Protein AF-A0A1S8SDS5-F1 (afdb_monomer)

Organism: Clostridium beijerinckii (NCBI:txid1520)

pLDDT: mean 72.21, std 8.57, range [43.31, 90.06]

Structure (mmCIF, N/CA/C/O backbone):
data_AF-A0A1S8SDS5-F1
#
_entry.id   AF-A0A1S8SDS5-F1
#
loop_
_atom_site.group_PDB
_atom_site.id
_atom_site.type_symbol
_atom_site.label_atom_id
_atom_site.label_alt_id
_atom_site.label_comp_id
_atom_site.label_asym_id
_atom_si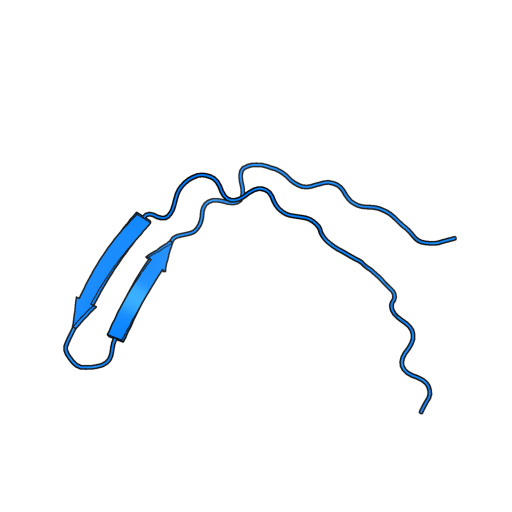te.label_entity_id
_atom_site.label_seq_id
_atom_site.pdbx_PDB_ins_code
_atom_site.Cartn_x
_atom_site.Cartn_y
_atom_site.Cartn_z
_atom_site.occupancy
_atom_site.B_iso_or_equiv
_atom_site.auth_seq_id
_atom_site.auth_comp_id
_atom_site.auth_asym_id
_atom_site.auth_atom_id
_atom_site.pdbx_PDB_model_num
ATOM 1 N N . MET A 1 1 ? 11.842 1.996 29.610 1.00 43.31 1 MET A N 1
ATOM 2 C CA . MET A 1 1 ? 10.709 2.570 28.849 1.00 43.31 1 MET A CA 1
ATOM 3 C C . MET A 1 1 ? 9.818 1.429 28.402 1.00 43.31 1 MET A C 1
ATOM 5 O O . MET A 1 1 ? 10.344 0.487 27.828 1.00 43.31 1 MET A O 1
ATOM 9 N N . ILE A 1 2 ? 8.517 1.483 28.688 1.00 54.25 2 ILE A N 1
ATOM 10 C CA . ILE A 1 2 ? 7.542 0.512 28.173 1.00 54.25 2 ILE A CA 1
ATOM 11 C C . ILE A 1 2 ? 6.915 1.130 26.922 1.00 54.25 2 ILE A C 1
ATOM 13 O O . ILE A 1 2 ? 6.303 2.192 27.002 1.00 54.25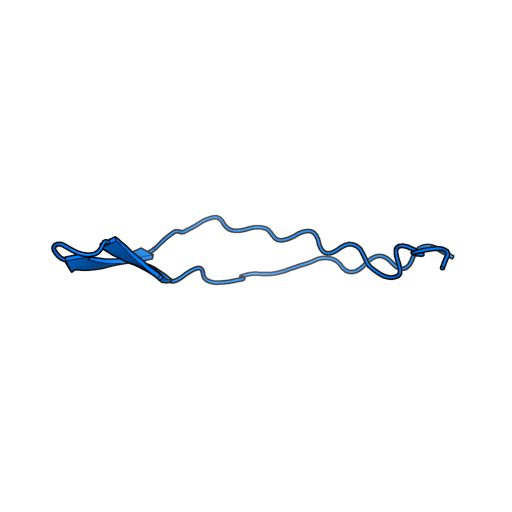 2 ILE A O 1
ATOM 17 N N . THR A 1 3 ? 7.087 0.490 25.770 1.00 62.75 3 THR A N 1
ATOM 18 C CA . THR A 1 3 ? 6.458 0.891 24.508 1.00 62.75 3 THR A CA 1
ATOM 19 C C . THR A 1 3 ? 5.042 0.322 24.472 1.00 62.75 3 THR A C 1
ATOM 21 O O . THR A 1 3 ? 4.860 -0.894 24.461 1.00 62.75 3 THR A O 1
ATOM 24 N N . LYS A 1 4 ? 4.026 1.190 24.488 1.00 76.62 4 LYS A N 1
ATOM 25 C CA . LYS A 1 4 ? 2.616 0.793 24.370 1.00 76.62 4 LYS A CA 1
ATOM 26 C C . LYS A 1 4 ? 2.159 1.023 22.932 1.00 76.62 4 LYS A C 1
ATOM 28 O O . LYS A 1 4 ? 2.323 2.121 22.408 1.00 76.62 4 LYS A O 1
ATOM 33 N N . LEU A 1 5 ? 1.592 -0.003 22.297 1.00 73.31 5 LEU A N 1
ATOM 34 C CA . LEU A 1 5 ? 0.930 0.138 21.000 1.00 73.31 5 LEU A CA 1
ATOM 35 C C . LEU A 1 5 ? -0.303 1.035 21.182 1.00 73.31 5 LEU A C 1
ATOM 37 O O . LEU A 1 5 ? -1.240 0.646 21.877 1.00 73.31 5 LEU A O 1
ATOM 41 N N . ILE A 1 6 ? -0.275 2.234 20.599 1.00 81.69 6 ILE A N 1
ATOM 42 C CA . ILE A 1 6 ? -1.361 3.224 20.717 1.00 81.69 6 ILE A CA 1
ATOM 43 C C . ILE A 1 6 ? -2.340 3.188 19.540 1.00 81.69 6 ILE A C 1
ATOM 45 O O . ILE A 1 6 ? -3.458 3.673 19.667 1.00 81.69 6 ILE A O 1
ATOM 49 N N . MET A 1 7 ? -1.933 2.622 18.401 1.00 72.19 7 MET A N 1
ATOM 50 C CA . MET A 1 7 ? -2.750 2.574 17.193 1.00 72.19 7 MET A CA 1
ATOM 51 C C . MET A 1 7 ? -2.303 1.431 16.284 1.00 72.19 7 MET A C 1
ATOM 53 O O . MET A 1 7 ? -1.109 1.171 16.141 1.00 72.19 7 MET A O 1
ATOM 57 N N . GLU A 1 8 ? -3.274 0.785 15.648 1.00 76.75 8 GLU A N 1
ATOM 58 C CA . GLU A 1 8 ? -3.065 -0.164 14.561 1.00 76.75 8 GLU A CA 1
ATOM 59 C C . GLU A 1 8 ? -3.877 0.322 13.356 1.00 76.75 8 GLU A C 1
ATOM 61 O O . GLU A 1 8 ? -5.078 0.572 13.476 1.00 76.75 8 GLU A O 1
ATOM 66 N N . LEU A 1 9 ? -3.214 0.497 12.210 1.00 72.38 9 LEU A N 1
ATOM 67 C CA . LEU A 1 9 ? -3.847 0.935 10.969 1.00 72.38 9 LEU A CA 1
ATOM 68 C C . LEU A 1 9 ? -3.803 -0.207 9.955 1.00 72.38 9 LEU A C 1
ATOM 70 O O . LEU A 1 9 ? -2.726 -0.631 9.536 1.00 72.38 9 LEU A O 1
ATOM 74 N N . LYS A 1 10 ? -4.982 -0.680 9.542 1.00 72.81 10 LYS A N 1
ATOM 75 C CA . LYS A 1 10 ? -5.129 -1.645 8.451 1.00 72.81 10 LYS A CA 1
ATOM 76 C C . LYS A 1 10 ? -5.553 -0.904 7.185 1.00 72.81 10 LYS A C 1
ATOM 78 O O . LYS A 1 10 ? -6.558 -0.193 7.201 1.00 72.81 10 LYS A O 1
ATOM 83 N N . ILE A 1 11 ? -4.777 -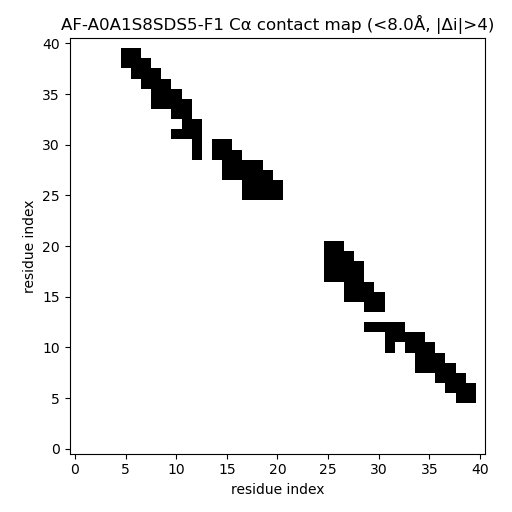1.072 6.118 1.00 68.69 11 ILE A N 1
ATOM 84 C CA . ILE A 1 11 ? -4.960 -0.374 4.843 1.00 68.69 11 ILE A CA 1
ATOM 85 C C . ILE A 1 11 ? -5.183 -1.399 3.734 1.00 68.69 11 ILE A C 1
ATOM 87 O O . ILE A 1 11 ? -4.410 -2.353 3.620 1.00 68.69 11 ILE A O 1
ATOM 91 N N . ASP A 1 12 ? -6.199 -1.167 2.903 1.00 67.94 12 ASP A N 1
ATOM 92 C CA . ASP A 1 12 ? -6.417 -1.915 1.668 1.00 67.94 12 ASP A CA 1
ATOM 93 C C . ASP A 1 12 ? -5.747 -1.177 0.496 1.00 67.94 12 ASP A C 1
ATOM 95 O O . ASP A 1 12 ? -6.121 -0.057 0.134 1.00 67.94 12 ASP A O 1
ATOM 99 N N . CYS A 1 13 ? -4.730 -1.814 -0.092 1.00 68.4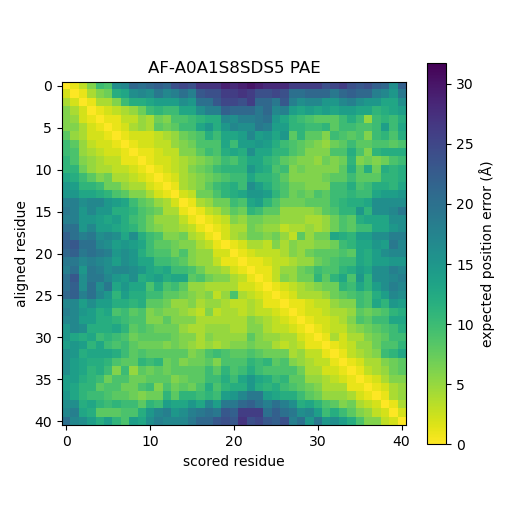4 13 CYS A N 1
ATOM 100 C CA . CYS A 1 13 ? -3.918 -1.266 -1.185 1.00 68.44 13 CYS A CA 1
ATOM 101 C C . CYS A 1 13 ? -4.043 -2.145 -2.444 1.00 68.44 13 CYS A C 1
ATOM 103 O O . CYS A 1 13 ? -3.167 -2.985 -2.677 1.00 68.44 13 CYS A O 1
ATOM 105 N N . PRO A 1 14 ? -5.121 -1.994 -3.236 1.00 65.50 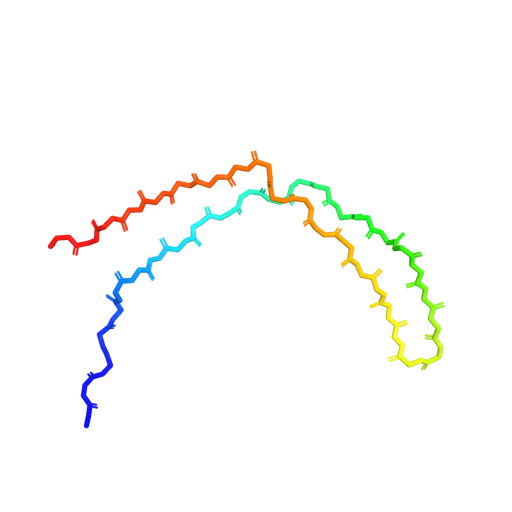14 PRO A N 1
ATOM 106 C CA . PRO A 1 14 ? -5.400 -2.877 -4.369 1.00 65.50 14 PRO A CA 1
ATOM 107 C C . PRO A 1 14 ? -4.520 -2.600 -5.597 1.00 65.50 14 PRO A C 1
ATOM 109 O O . PRO A 1 14 ? -4.147 -3.541 -6.292 1.00 65.50 14 PRO A O 1
ATOM 112 N N . GLU A 1 15 ? -4.134 -1.344 -5.846 1.00 66.31 15 GLU A N 1
ATOM 113 C CA . GLU A 1 15 ? -3.342 -0.957 -7.020 1.00 66.31 15 GLU A CA 1
ATOM 114 C C . GLU A 1 15 ? -1.989 -0.358 -6.629 1.00 66.31 15 GLU A C 1
ATOM 116 O O . GLU A 1 15 ? -1.877 0.497 -5.747 1.00 66.31 15 GLU A O 1
ATOM 121 N N . ARG A 1 16 ? -0.940 -0.824 -7.312 1.00 68.56 16 ARG A N 1
ATOM 122 C CA . ARG A 1 16 ? 0.424 -0.301 -7.205 1.00 68.56 16 ARG A CA 1
ATOM 123 C C . ARG A 1 16 ? 0.801 0.274 -8.556 1.00 68.56 16 ARG A C 1
ATOM 125 O O . ARG A 1 16 ? 0.935 -0.481 -9.515 1.00 68.56 16 ARG A O 1
ATOM 132 N N . LEU A 1 17 ? 0.985 1.587 -8.619 1.00 72.12 17 LEU A N 1
ATOM 133 C CA . LEU A 1 17 ? 1.429 2.245 -9.838 1.00 72.12 17 LEU A CA 1
ATOM 134 C C . LEU A 1 17 ? 2.949 2.409 -9.788 1.00 72.12 17 LEU A C 1
ATOM 136 O O . LEU A 1 17 ? 3.484 3.062 -8.886 1.00 72.12 17 LEU A O 1
ATOM 140 N N . GLU A 1 18 ? 3.650 1.800 -10.741 1.00 74.56 18 GLU A N 1
ATOM 141 C CA . GLU A 1 18 ? 5.063 2.091 -10.972 1.00 74.56 18 GLU A CA 1
ATOM 142 C C . GLU A 1 18 ? 5.165 3.391 -11.770 1.00 74.56 18 GLU A C 1
ATOM 144 O O . GLU A 1 18 ? 4.632 3.498 -12.871 1.00 74.56 18 GLU A O 1
ATOM 149 N N . VAL A 1 19 ? 5.795 4.402 -11.174 1.00 77.94 19 VAL A N 1
ATOM 150 C CA . VAL A 1 19 ? 5.875 5.757 -11.747 1.00 77.94 19 VAL A CA 1
ATOM 151 C C . VAL A 1 19 ? 7.175 5.935 -12.537 1.00 77.94 19 VAL A C 1
ATOM 153 O O . VAL A 1 19 ? 7.261 6.777 -13.425 1.00 77.94 19 VAL A O 1
ATOM 156 N N . GLY A 1 20 ? 8.184 5.119 -12.235 1.00 77.38 20 GLY A N 1
ATOM 157 C CA . GLY A 1 20 ? 9.449 5.071 -12.953 1.00 77.38 20 GLY A CA 1
ATOM 158 C C . GLY A 1 20 ? 10.497 4.262 -12.198 1.00 77.38 20 GLY A C 1
ATOM 159 O O . GLY A 1 20 ? 10.402 4.079 -10.981 1.00 77.38 20 GLY A O 1
ATOM 160 N N . ALA A 1 21 ? 11.512 3.807 -12.925 1.00 81.69 21 ALA A N 1
ATOM 161 C CA . ALA A 1 21 ? 12.661 3.091 -12.389 1.00 81.69 21 ALA A CA 1
ATOM 162 C C . ALA A 1 21 ? 13.958 3.646 -12.988 1.00 81.69 21 ALA A C 1
ATOM 164 O O . ALA A 1 21 ? 13.980 4.100 -14.132 1.00 81.69 21 ALA A O 1
ATOM 165 N N . ASN A 1 22 ? 15.030 3.625 -12.203 1.00 85.38 22 ASN A N 1
ATOM 166 C CA . ASN A 1 22 ? 16.387 3.937 -12.635 1.00 85.38 22 ASN A CA 1
ATOM 167 C C . ASN A 1 22 ? 17.394 3.010 -11.935 1.00 85.38 22 ASN A C 1
ATOM 169 O O . ASN A 1 22 ? 17.020 2.133 -11.155 1.00 85.38 22 ASN A O 1
ATOM 173 N N . ASP A 1 23 ? 18.682 3.238 -12.184 1.00 90.06 23 ASP A N 1
ATOM 174 C CA . ASP A 1 23 ? 19.773 2.394 -11.678 1.00 90.06 23 ASP A CA 1
ATOM 175 C C . ASP A 1 23 ? 19.891 2.367 -10.141 1.00 90.06 23 ASP A C 1
ATOM 177 O O . ASP A 1 23 ? 20.568 1.505 -9.584 1.00 90.06 23 ASP A O 1
ATOM 181 N N . PHE A 1 24 ? 19.216 3.284 -9.439 1.00 81.00 24 PHE A N 1
ATOM 182 C CA . PHE A 1 24 ? 19.197 3.369 -7.977 1.00 81.00 24 PHE A 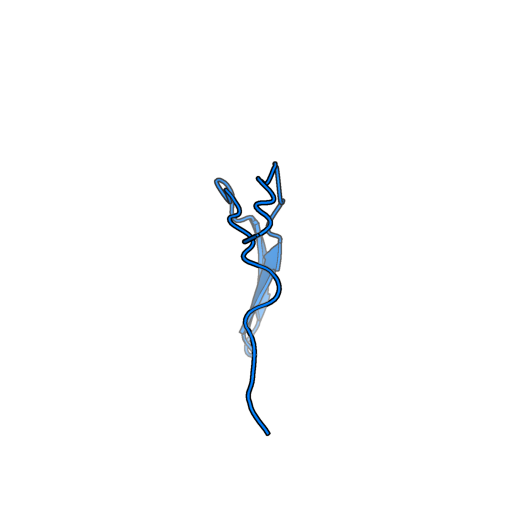CA 1
ATOM 183 C C . PHE A 1 24 ? 17.927 2.774 -7.348 1.00 81.00 24 PHE A C 1
ATOM 185 O O . PHE A 1 24 ? 17.857 2.649 -6.124 1.00 81.00 24 PHE A O 1
ATOM 192 N N . GLY A 1 25 ? 16.926 2.397 -8.150 1.00 79.06 25 GLY A N 1
ATOM 193 C CA . GLY A 1 25 ? 15.692 1.776 -7.676 1.00 79.06 25 GLY A CA 1
ATOM 194 C C . GLY A 1 25 ? 14.449 2.231 -8.435 1.00 79.06 25 GLY A C 1
ATOM 195 O O . GLY A 1 25 ? 14.513 2.760 -9.539 1.00 79.06 25 GLY A O 1
ATOM 196 N N . TYR A 1 26 ? 13.284 2.011 -7.832 1.00 78.62 26 TYR A N 1
ATOM 197 C CA . TYR A 1 26 ? 11.994 2.337 -8.435 1.00 78.62 26 TYR A CA 1
ATOM 198 C C . TYR A 1 26 ? 11.155 3.218 -7.514 1.00 78.62 26 TYR A C 1
ATOM 200 O O . TYR A 1 26 ? 11.186 3.083 -6.289 1.00 78.62 26 TYR A O 1
ATOM 208 N N . LEU A 1 27 ? 10.357 4.094 -8.119 1.00 81.00 27 LEU A N 1
ATOM 209 C CA . LEU A 1 27 ? 9.381 4.921 -7.426 1.00 81.00 27 LEU A CA 1
ATOM 210 C C . LEU A 1 27 ? 7.983 4.332 -7.629 1.00 81.00 27 LEU A C 1
ATOM 212 O O . LEU A 1 27 ? 7.527 4.130 -8.757 1.00 81.00 27 LEU A O 1
ATOM 216 N N . ARG A 1 28 ? 7.294 4.049 -6.520 1.00 77.25 28 ARG A N 1
ATOM 217 C CA . ARG A 1 28 ? 5.924 3.521 -6.515 1.00 77.25 28 ARG A CA 1
ATOM 218 C C . ARG A 1 28 ? 4.984 4.500 -5.840 1.00 77.25 28 ARG A C 1
ATOM 220 O O . ARG A 1 28 ? 5.261 4.956 -4.733 1.00 77.25 28 ARG A O 1
ATOM 227 N N . ALA A 1 29 ? 3.851 4.752 -6.482 1.00 76.75 29 ALA A N 1
ATOM 228 C CA . ALA A 1 29 ? 2.717 5.410 -5.857 1.00 76.75 29 ALA A CA 1
ATOM 229 C C . ALA A 1 29 ? 1.724 4.342 -5.387 1.00 76.75 29 ALA A C 1
ATOM 231 O O . ALA A 1 29 ? 1.375 3.422 -6.131 1.00 76.75 29 ALA A O 1
ATOM 232 N N . ILE A 1 30 ? 1.286 4.460 -4.135 1.00 74.31 30 ILE A N 1
AT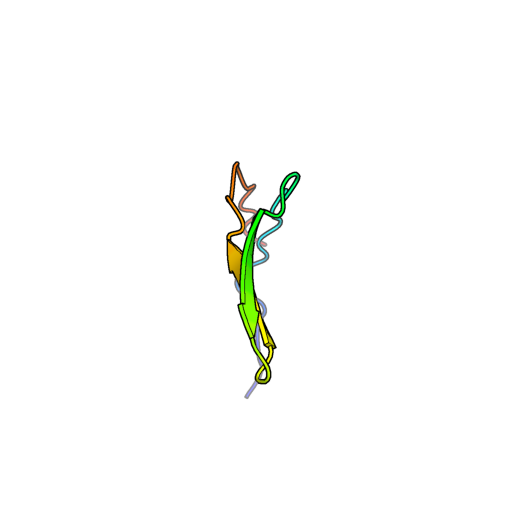OM 233 C CA . ILE A 1 30 ? 0.241 3.615 -3.560 1.00 74.31 30 ILE A CA 1
ATOM 234 C C . ILE A 1 30 ? -0.914 4.534 -3.196 1.00 74.31 30 ILE A C 1
ATOM 236 O O . ILE A 1 30 ? -0.771 5.410 -2.343 1.00 74.31 30 ILE A O 1
ATOM 240 N N . MET A 1 31 ? -2.054 4.339 -3.854 1.00 74.19 31 MET A N 1
ATOM 241 C CA . MET A 1 31 ? -3.273 5.054 -3.510 1.00 74.19 31 MET A CA 1
ATOM 242 C C . MET A 1 31 ? -3.941 4.355 -2.328 1.00 74.19 31 MET A C 1
ATOM 244 O O . MET A 1 31 ? -4.348 3.197 -2.418 1.00 74.19 31 MET A O 1
ATOM 248 N N . ILE A 1 32 ? -4.066 5.072 -1.215 1.00 76.44 32 ILE A N 1
ATOM 249 C CA . ILE A 1 32 ? -4.837 4.610 -0.064 1.00 76.44 32 ILE A CA 1
ATOM 250 C C . ILE A 1 32 ? -6.306 4.918 -0.351 1.00 76.44 32 ILE A C 1
ATOM 252 O O . ILE A 1 32 ? -6.733 6.066 -0.273 1.00 76.44 32 ILE A O 1
ATOM 256 N N . SER A 1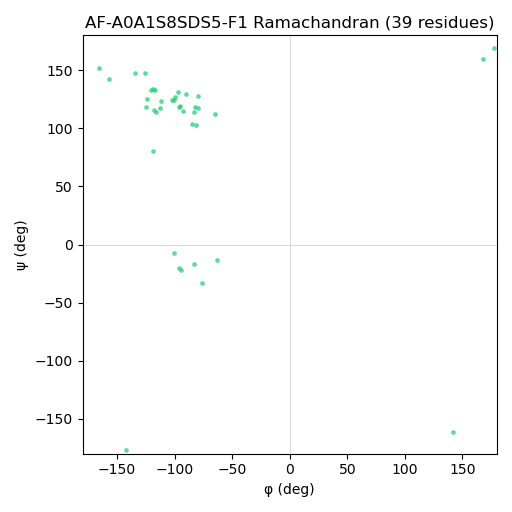 33 ? -7.061 3.886 -0.728 1.00 74.38 33 SER A N 1
ATOM 257 C CA . SER A 1 33 ? -8.479 4.007 -1.111 1.00 74.38 33 SER A CA 1
ATOM 258 C C . SER A 1 33 ? -9.441 4.006 0.084 1.00 74.38 33 SER A C 1
ATOM 260 O O . SER A 1 33 ? -10.588 4.431 -0.034 1.00 74.38 33 SER A O 1
ATOM 262 N N . GLY A 1 34 ? -8.966 3.563 1.248 1.00 73.62 34 GLY A N 1
ATOM 263 C CA . GLY A 1 34 ? -9.731 3.506 2.484 1.00 73.62 34 GLY A CA 1
ATOM 264 C C . GLY A 1 34 ? -8.922 2.882 3.618 1.00 73.62 34 GLY A C 1
ATOM 265 O O . GLY A 1 34 ? -7.840 2.329 3.411 1.00 73.6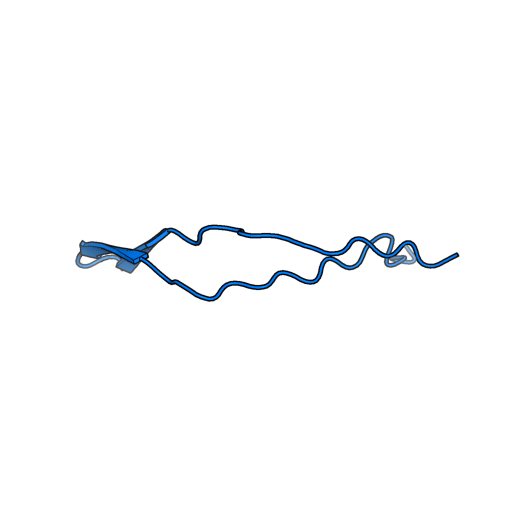2 34 GLY A O 1
ATOM 266 N N . GLY A 1 35 ? -9.446 2.980 4.835 1.00 72.75 35 GLY A N 1
ATOM 267 C CA . GLY A 1 35 ? -8.838 2.389 6.021 1.00 72.75 35 GLY A CA 1
ATOM 268 C C . GLY A 1 35 ? -9.822 2.353 7.182 1.00 72.75 35 GLY A C 1
ATOM 269 O O . GLY A 1 35 ? -10.733 3.177 7.262 1.00 72.75 35 GLY A O 1
ATOM 270 N N . ALA A 1 36 ? -9.642 1.385 8.078 1.00 70.88 36 ALA A N 1
ATOM 271 C CA . ALA A 1 36 ? -10.435 1.268 9.295 1.00 70.88 36 ALA A CA 1
ATOM 272 C C . ALA A 1 36 ? -9.553 1.562 10.508 1.00 70.88 36 ALA A C 1
ATOM 274 O O . ALA A 1 36 ? -8.536 0.898 10.723 1.00 70.88 36 ALA A O 1
ATOM 275 N N . LEU A 1 37 ? -9.966 2.540 11.310 1.00 70.19 37 LEU A N 1
ATOM 276 C CA . LEU A 1 37 ? -9.321 2.848 12.576 1.00 70.19 37 LEU A CA 1
ATOM 277 C C . LEU A 1 37 ? -9.974 2.033 13.696 1.00 70.19 37 LEU A C 1
ATOM 279 O O . LEU A 1 37 ? -11.197 2.034 13.840 1.00 70.19 37 LEU A O 1
ATOM 283 N N . ARG A 1 38 ? -9.162 1.348 14.505 1.00 70.75 38 ARG A N 1
ATOM 284 C CA . ARG A 1 38 ? -9.617 0.708 15.744 1.00 70.75 38 ARG A CA 1
ATOM 285 C C . ARG A 1 38 ? -8.781 1.190 16.915 1.00 70.75 38 ARG A C 1
ATOM 287 O O . ARG A 1 38 ? -7.581 0.940 16.975 1.00 70.75 38 ARG A O 1
ATOM 294 N N . GLU A 1 39 ? -9.440 1.833 17.867 1.00 64.62 39 GLU A N 1
ATOM 295 C CA . GLU A 1 39 ? -8.847 2.134 19.165 1.00 64.62 39 GLU A CA 1
ATOM 296 C C . GLU A 1 39 ? -8.914 0.880 20.044 1.00 64.62 39 GLU A C 1
ATOM 298 O O . GLU A 1 39 ? -9.978 0.273 20.200 1.00 64.62 39 GLU A O 1
ATOM 303 N N . LYS A 1 40 ? -7.778 0.461 20.616 1.00 57.66 40 LYS A N 1
ATOM 304 C CA . LYS A 1 40 ? -7.784 -0.554 21.676 1.00 57.66 40 LYS A CA 1
ATOM 305 C C . LYS A 1 40 ? -8.033 0.147 23.007 1.00 57.66 40 LYS A C 1
ATOM 307 O O . LYS A 1 40 ? -7.139 0.812 23.526 1.00 57.66 40 LYS A O 1
ATOM 312 N N . LYS A 1 41 ? -9.267 0.019 23.494 1.00 56.38 41 LYS A N 1
ATOM 313 C CA . LYS A 1 41 ? -9.691 0.469 24.822 1.00 56.38 41 LYS A CA 1
ATOM 314 C C . LYS A 1 41 ? -9.057 -0.387 25.917 1.00 56.38 41 LYS A C 1
ATOM 316 O O . LYS A 1 41 ? -8.951 -1.615 25.697 1.00 56.38 41 LYS A O 1
#

Solvent-accessible surface area (backbone atoms only — not comparable to full-atom values): 2998 Å² total; per-residue (Å²): 136,86,88,73,89,80,73,57,83,55,71,58,70,90,55,78,45,78,77,48,71,56,101,90,49,71,47,70,51,71,61,77,81,53,72,57,85,54,81,83,128

Radius of gyration: 15.95 Å; Cα contacts (8 Å, |Δi|>4): 49; chains: 1; bounding box: 30×9×42 Å

Sequence (41 aa):
MITKLIMELKIDCPERLEVGANDFGYLRAIMISGGALREKK

Secondary structure (DSSP, 8-state):
-------EEEE----EEEEEEETTEEEEEE----EEEE---

Foldseek 3Di:
DDDDDFWDKDFDFPDWDFPDADPVGTDIDTDGPDIDTDGDD

Nearest PDB structures (foldseek):
  5mhf-assembly3_C  TM=3.784E-01  e=9.020E+00  Mus musculus
  5cd1-assembly1_D  TM=2.464E-01  e=6.516E+00  Homo sapiens

Mean predicted aligned error: 9.63 Å